Protein AF-A0A8H9FYA3-F1 (afdb_monomer_lite)

pLDDT: mean 87.78, std 9.38, range [52.62, 98.44]

Secondary structure (DSSP, 8-state):
-EEEEEEEEE--SSTT--EEEEEEEEE----GGGB-TTS-B-GGGS--EEE-STT-EEE--GGG----PPP-STT---S-STTS-HHHHT-SSS-HHHHHHHHT-SSPPPHHHHHHHHTSHHHHTTT-TTS-HHHHHHHHHHHHHHHHHTT-HHHHHHHHH-

Radius of gyration: 23.46 Å; chains: 1; bounding box: 57×30×66 Å

Structure (mmCIF, N/CA/C/O backbone):
data_AF-A0A8H9FYA3-F1
#
_entry.id   AF-A0A8H9FYA3-F1
#
loop_
_atom_site.group_PDB
_atom_site.id
_atom_site.type_symbol
_atom_site.label_atom_id
_atom_site.label_alt_id
_atom_site.label_comp_id
_atom_site.label_asym_id
_atom_site.label_entity_id
_atom_site.label_seq_id
_atom_site.pdbx_PDB_ins_code
_atom_site.Cartn_x
_atom_site.Cartn_y
_atom_site.Cartn_z
_atom_site.occupancy
_atom_site.B_iso_or_equiv
_atom_site.auth_seq_id
_atom_site.auth_comp_id
_atom_site.auth_asym_id
_atom_site.auth_atom_id
_atom_site.pdbx_PDB_model_num
ATOM 1 N N . MET A 1 1 ? 4.644 -3.047 -23.631 1.00 94.75 1 MET A N 1
ATOM 2 C CA . MET A 1 1 ? 4.406 -1.611 -23.902 1.00 94.75 1 MET A CA 1
ATOM 3 C C . MET A 1 1 ? 5.331 -1.195 -25.026 1.00 94.75 1 MET A C 1
ATOM 5 O O . MET A 1 1 ? 6.479 -1.619 -25.010 1.00 94.75 1 MET A O 1
ATOM 9 N N . GLU A 1 2 ? 4.849 -0.417 -25.986 1.00 98.19 2 GLU A N 1
ATOM 10 C CA . GLU A 1 2 ? 5.696 0.228 -26.994 1.00 98.19 2 GLU A CA 1
ATOM 11 C C . GLU A 1 2 ? 5.974 1.659 -26.534 1.00 98.19 2 GLU A C 1
ATOM 13 O O . GLU A 1 2 ? 5.034 2.403 -26.234 1.00 98.19 2 GLU A O 1
ATOM 18 N N . CYS A 1 3 ? 7.248 2.043 -26.463 1.00 98.44 3 CYS A N 1
ATOM 19 C CA . CYS A 1 3 ? 7.663 3.338 -25.932 1.00 98.44 3 CYS A CA 1
ATOM 20 C C . CYS A 1 3 ? 8.662 4.028 -26.867 1.00 98.44 3 CYS A C 1
ATOM 22 O O . CYS A 1 3 ? 9.504 3.374 -27.477 1.00 98.44 3 CYS A O 1
ATOM 24 N N . LEU A 1 4 ? 8.595 5.358 -26.929 1.00 98.19 4 LEU A N 1
ATOM 25 C CA . LEU A 1 4 ? 9.591 6.207 -27.577 1.00 98.19 4 LEU A CA 1
ATOM 26 C C . LEU A 1 4 ? 10.511 6.799 -26.506 1.00 98.19 4 LEU A C 1
ATOM 28 O O . LEU A 1 4 ? 10.033 7.506 -25.619 1.00 98.19 4 LEU A O 1
ATOM 32 N N . VAL A 1 5 ? 11.818 6.544 -26.585 1.00 98.31 5 VAL A N 1
ATOM 33 C CA . VAL A 1 5 ? 12.791 7.147 -25.658 1.00 98.31 5 VAL A CA 1
ATOM 34 C C . VAL A 1 5 ? 12.813 8.662 -25.865 1.00 98.31 5 VAL A C 1
ATOM 36 O O . VAL A 1 5 ? 12.953 9.141 -26.990 1.00 98.31 5 VAL A O 1
ATOM 39 N N . LYS A 1 6 ? 12.631 9.410 -24.776 1.00 98.44 6 LYS A N 1
ATOM 40 C CA . LYS A 1 6 ? 12.630 10.877 -24.758 1.00 98.44 6 LYS A CA 1
ATOM 41 C C . LYS A 1 6 ? 13.950 11.431 -24.258 1.00 98.44 6 LYS A C 1
ATOM 43 O O . LYS A 1 6 ? 14.403 12.434 -24.794 1.00 98.44 6 LYS A O 1
ATOM 48 N N . ASP A 1 7 ? 14.526 10.785 -23.251 1.00 98.25 7 ASP A N 1
ATOM 49 C CA . ASP A 1 7 ? 15.774 11.216 -22.638 1.00 98.25 7 ASP A CA 1
ATOM 50 C C . ASP A 1 7 ? 16.501 10.041 -21.970 1.00 98.25 7 ASP A C 1
ATOM 52 O O . ASP A 1 7 ? 15.889 9.025 -21.611 1.00 98.25 7 ASP A O 1
ATOM 56 N N . VAL A 1 8 ? 17.812 10.197 -21.806 1.00 97.44 8 VAL A N 1
ATOM 57 C CA . VAL A 1 8 ? 18.699 9.257 -21.120 1.00 97.44 8 VAL A CA 1
ATOM 58 C C . VAL A 1 8 ? 19.569 10.049 -20.154 1.00 97.44 8 VAL A C 1
ATOM 60 O O . VAL A 1 8 ? 20.493 10.747 -20.562 1.00 97.44 8 VAL A O 1
ATOM 63 N N . VAL A 1 9 ? 19.284 9.911 -18.860 1.00 97.50 9 VAL A N 1
ATOM 64 C CA . VAL A 1 9 ? 20.010 10.614 -17.800 1.00 97.50 9 VAL A CA 1
ATOM 65 C C . VAL A 1 9 ? 21.024 9.667 -17.165 1.00 97.50 9 VAL A C 1
ATOM 67 O O . VAL A 1 9 ? 20.655 8.687 -16.511 1.00 97.50 9 VAL A O 1
ATOM 70 N N . THR A 1 10 ? 22.310 9.963 -17.338 1.00 95.88 10 THR A N 1
ATOM 71 C CA . THR A 1 10 ? 23.401 9.229 -16.686 1.00 95.88 10 THR A CA 1
ATOM 72 C C . THR A 1 10 ? 23.424 9.546 -15.191 1.00 95.88 10 THR A C 1
ATOM 74 O O . THR A 1 10 ? 23.505 10.712 -14.807 1.00 95.88 10 THR A O 1
ATOM 77 N N . LEU A 1 11 ? 23.374 8.524 -14.330 1.00 96.69 11 LEU A N 1
ATOM 78 C CA . LEU A 1 11 ? 23.321 8.717 -12.872 1.00 96.69 11 LEU A CA 1
ATOM 79 C C . LEU A 1 11 ? 24.708 8.789 -12.206 1.00 96.69 11 LEU A C 1
ATOM 81 O O . LEU A 1 11 ? 24.804 9.094 -11.020 1.00 96.69 11 LEU A O 1
ATOM 85 N N . GLY A 1 12 ? 25.785 8.518 -12.947 1.00 94.44 12 GLY A N 1
ATOM 86 C CA . GLY A 1 12 ? 27.157 8.583 -12.446 1.00 94.44 12 GLY A CA 1
ATOM 87 C C . GLY A 1 12 ? 28.203 8.295 -13.524 1.00 94.44 12 GLY A C 1
ATOM 88 O O . GLY A 1 12 ? 27.889 7.757 -14.581 1.00 94.44 12 GLY A O 1
ATOM 89 N N . ASN A 1 13 ? 29.460 8.652 -13.248 1.00 92.81 13 ASN A N 1
ATOM 90 C CA . ASN A 1 13 ? 30.567 8.567 -14.216 1.00 92.81 13 ASN A CA 1
ATOM 91 C C . ASN A 1 13 ? 31.532 7.395 -13.955 1.00 92.81 13 ASN A C 1
ATOM 93 O O . ASN A 1 13 ? 32.536 7.255 -14.649 1.00 92.81 13 ASN A O 1
ATOM 97 N N . SER A 1 14 ? 31.272 6.572 -12.937 1.00 94.00 14 SER A N 1
ATOM 98 C CA . SER A 1 14 ? 32.086 5.401 -12.596 1.00 94.00 14 SER A CA 1
ATOM 99 C C . SER A 1 14 ? 31.502 4.113 -13.177 1.00 94.00 14 SER A C 1
ATOM 101 O O . SER A 1 14 ? 30.308 4.019 -13.473 1.00 94.00 14 SER A O 1
ATOM 103 N N . ALA A 1 15 ? 32.347 3.087 -13.295 1.00 88.75 15 ALA A N 1
ATOM 104 C CA . ALA A 1 15 ? 31.909 1.751 -13.681 1.00 88.75 15 ALA A CA 1
ATOM 105 C C . ALA A 1 15 ? 30.814 1.238 -12.728 1.00 88.75 15 ALA A C 1
ATOM 107 O O . ALA A 1 15 ? 30.940 1.348 -11.509 1.00 88.75 15 ALA A O 1
ATOM 108 N N . GLY A 1 16 ? 29.740 0.686 -13.296 1.00 88.19 16 GLY A N 1
ATOM 109 C CA . GLY A 1 16 ? 28.568 0.225 -12.543 1.00 88.19 16 GLY A CA 1
ATOM 110 C C . GLY A 1 16 ? 27.495 1.293 -12.307 1.00 88.19 16 GLY A C 1
ATOM 111 O O . GLY A 1 16 ? 26.447 0.971 -11.752 1.00 88.19 16 GLY A O 1
ATOM 112 N N . SER A 1 17 ? 27.709 2.537 -12.750 1.00 94.38 17 SER A N 1
ATOM 113 C CA . SER A 1 17 ? 26.666 3.570 -12.720 1.00 94.38 17 SER A CA 1
ATOM 114 C C . SER A 1 17 ? 25.528 3.221 -13.685 1.00 94.38 17 SER A C 1
ATOM 116 O O . SER A 1 17 ? 25.765 2.820 -14.824 1.00 94.38 17 SER A O 1
ATOM 118 N N . GLY A 1 18 ? 24.285 3.365 -13.222 1.00 94.75 18 GLY A N 1
ATOM 119 C CA . GLY A 1 18 ? 23.088 3.137 -14.031 1.00 94.75 18 GLY A CA 1
ATOM 120 C C . GLY A 1 18 ? 22.704 4.338 -14.900 1.00 94.75 18 GLY A C 1
ATOM 121 O O . GLY A 1 18 ? 23.176 5.457 -14.698 1.00 94.75 18 GLY A O 1
ATOM 122 N N . ASN A 1 19 ? 21.778 4.102 -15.829 1.00 96.25 19 ASN A N 1
ATOM 123 C CA . ASN A 1 19 ? 21.122 5.146 -16.615 1.00 96.25 19 ASN A CA 1
ATOM 124 C C . ASN A 1 19 ? 19.626 5.158 -16.298 1.00 96.25 19 ASN A C 1
ATOM 126 O O . ASN A 1 19 ? 18.989 4.103 -16.274 1.00 96.25 19 ASN A O 1
ATOM 130 N N . LEU A 1 20 ? 19.061 6.346 -16.096 1.00 97.38 20 LEU A N 1
ATOM 131 C CA . LEU A 1 20 ? 17.619 6.543 -16.026 1.00 97.38 20 LEU A CA 1
ATOM 132 C C . LEU A 1 20 ? 17.087 6.802 -17.437 1.00 97.38 20 LEU A C 1
ATOM 134 O O . LEU A 1 20 ? 17.394 7.822 -18.052 1.00 97.38 20 LEU A O 1
ATOM 138 N N . ILE A 1 21 ? 16.281 5.868 -17.941 1.00 97.56 21 ILE A N 1
ATOM 139 C CA . ILE A 1 21 ? 15.638 5.980 -19.252 1.00 97.56 21 ILE A CA 1
ATOM 140 C C . ILE A 1 21 ? 14.242 6.565 -19.072 1.00 97.56 21 ILE A C 1
ATOM 142 O O . ILE A 1 21 ? 13.396 5.970 -18.404 1.00 97.56 21 ILE A O 1
ATOM 146 N N . ILE A 1 22 ? 13.989 7.709 -19.701 1.00 98.25 22 ILE A N 1
ATOM 147 C CA . ILE A 1 22 ? 12.676 8.352 -19.707 1.00 98.25 22 ILE A CA 1
ATOM 148 C C . ILE A 1 22 ? 12.061 8.112 -21.081 1.00 98.25 22 ILE A C 1
ATOM 150 O O . ILE A 1 22 ? 12.603 8.542 -22.101 1.00 98.25 22 ILE A O 1
ATOM 154 N N . ALA A 1 23 ? 10.929 7.411 -21.125 1.00 98.31 23 ALA A N 1
ATOM 155 C CA . ALA A 1 23 ? 10.265 7.050 -22.371 1.00 98.31 23 ALA A CA 1
ATOM 156 C C . ALA A 1 23 ? 8.768 7.379 -22.339 1.00 98.31 23 ALA A C 1
ATOM 158 O O . ALA A 1 23 ? 8.088 7.198 -21.332 1.00 98.31 23 ALA A O 1
ATOM 159 N N . GLU A 1 24 ? 8.256 7.853 -23.470 1.00 98.19 24 GLU A N 1
ATOM 160 C CA . GLU A 1 24 ? 6.843 8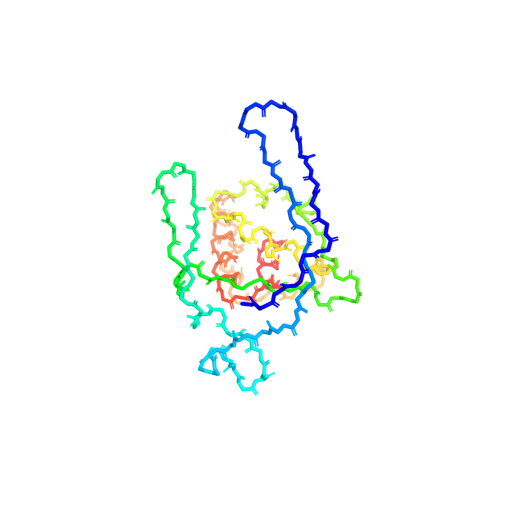.136 -23.693 1.00 98.19 24 GLU A CA 1
ATOM 161 C C . GLU A 1 24 ? 6.142 6.866 -24.186 1.00 98.19 24 GLU A C 1
ATOM 163 O O . GLU A 1 24 ? 6.528 6.299 -25.211 1.00 98.19 24 GLU A O 1
ATOM 168 N N . VAL A 1 25 ? 5.101 6.422 -23.480 1.00 97.88 25 VAL A N 1
ATOM 169 C CA . VAL A 1 25 ? 4.303 5.255 -23.884 1.00 97.88 25 VAL A CA 1
ATOM 170 C C . VAL A 1 25 ? 3.481 5.609 -25.125 1.00 97.88 25 VAL A C 1
ATOM 172 O O . VAL A 1 25 ? 2.636 6.497 -25.079 1.00 97.88 25 VAL A O 1
ATOM 175 N N . LYS A 1 26 ? 3.714 4.901 -26.235 1.00 98.31 26 LYS A N 1
ATOM 176 C CA . LYS A 1 26 ? 2.969 5.060 -27.495 1.00 98.31 26 LYS A CA 1
ATOM 177 C C . LYS A 1 26 ? 1.844 4.045 -27.636 1.00 98.31 26 LYS A C 1
ATOM 179 O O . LYS A 1 26 ? 0.810 4.362 -28.217 1.00 98.31 26 LYS A O 1
ATOM 184 N N . ARG A 1 27 ? 2.028 2.837 -27.091 1.00 97.62 27 ARG A N 1
ATOM 185 C CA . ARG A 1 27 ? 1.015 1.779 -27.140 1.00 97.62 27 ARG A CA 1
ATOM 186 C C . ARG A 1 27 ? 1.096 0.837 -25.946 1.00 97.62 27 ARG A C 1
ATOM 188 O O . ARG A 1 27 ? 2.176 0.405 -25.535 1.00 97.62 27 ARG A O 1
ATOM 195 N N . LEU A 1 28 ? -0.070 0.462 -25.430 1.00 95.19 28 LEU A N 1
ATOM 196 C CA . LEU A 1 28 ? -0.227 -0.627 -24.473 1.00 95.19 28 LEU A CA 1
ATOM 197 C C . LEU A 1 28 ? -0.790 -1.851 -25.195 1.00 95.19 28 LEU A C 1
ATOM 199 O O . LEU A 1 28 ? -1.710 -1.735 -25.999 1.00 95.19 28 LEU A O 1
ATOM 203 N N . HIS A 1 29 ? -0.221 -3.012 -24.888 1.00 94.62 29 HIS A N 1
ATOM 204 C CA . HIS A 1 29 ? -0.747 -4.314 -25.285 1.00 94.62 29 HIS A CA 1
ATOM 205 C C . HIS A 1 29 ? -1.199 -4.994 -24.008 1.00 94.62 29 HIS A C 1
ATOM 207 O O . HIS A 1 29 ? -0.391 -5.153 -23.092 1.00 94.62 29 HIS A O 1
ATOM 213 N N . ILE A 1 30 ? -2.485 -5.304 -23.925 1.00 92.75 30 ILE A N 1
ATOM 214 C CA . ILE A 1 30 ? -3.126 -5.825 -22.722 1.00 92.75 30 ILE A CA 1
ATOM 215 C C . ILE A 1 30 ? -3.919 -7.054 -23.152 1.00 92.75 30 ILE A C 1
ATOM 217 O O . ILE A 1 30 ? -4.660 -6.980 -24.129 1.00 92.75 30 ILE A O 1
ATOM 221 N N . ASN A 1 31 ? -3.742 -8.171 -22.447 1.00 94.38 31 ASN A N 1
ATOM 222 C CA . ASN A 1 31 ? -4.630 -9.316 -22.613 1.00 94.38 31 ASN A CA 1
ATOM 223 C C . ASN A 1 31 ? -5.998 -8.949 -22.020 1.00 94.38 31 ASN A C 1
ATOM 225 O O . ASN A 1 31 ? -6.069 -8.607 -20.843 1.00 94.38 31 ASN A O 1
ATOM 229 N N . GLU A 1 32 ? -7.064 -9.013 -22.814 1.00 93.31 32 GLU A N 1
ATOM 230 C CA . GLU A 1 32 ? -8.422 -8.671 -22.373 1.00 93.31 32 GLU A CA 1
ATOM 231 C C . GLU A 1 32 ? -8.885 -9.521 -21.183 1.00 93.31 32 GLU A C 1
ATOM 233 O O . GLU A 1 32 ? -9.615 -9.019 -20.331 1.00 93.31 32 GLU A O 1
ATOM 238 N N . ASP A 1 33 ? -8.364 -10.744 -21.038 1.00 94.62 33 ASP A N 1
ATOM 239 C CA . ASP A 1 33 ? -8.674 -11.634 -19.915 1.00 94.62 33 ASP A CA 1
ATOM 240 C C . ASP A 1 33 ? -8.292 -11.052 -18.548 1.00 94.62 33 ASP A C 1
ATOM 242 O O . ASP A 1 33 ? -8.795 -11.516 -17.530 1.00 94.62 33 ASP A O 1
ATOM 246 N N . ILE A 1 34 ? -7.404 -10.054 -18.480 1.00 94.06 34 ILE A N 1
ATOM 247 C CA . ILE A 1 34 ? -7.008 -9.431 -17.205 1.00 94.06 34 ILE A CA 1
ATOM 248 C C . ILE A 1 34 ? -7.842 -8.192 -16.870 1.00 94.06 34 ILE A C 1
ATOM 250 O O . ILE A 1 34 ? -7.624 -7.568 -15.832 1.00 94.06 34 ILE A O 1
ATOM 254 N N . ILE A 1 35 ? -8.762 -7.799 -17.747 1.00 93.81 35 ILE A N 1
ATOM 255 C CA . ILE A 1 35 ? -9.635 -6.643 -17.564 1.00 93.81 35 ILE A CA 1
ATOM 256 C C . ILE A 1 35 ? -10.949 -7.130 -16.942 1.00 93.81 35 ILE A C 1
ATOM 258 O O . ILE A 1 35 ? -11.521 -8.134 -17.360 1.00 93.81 35 ILE A O 1
ATOM 262 N N . ASN A 1 36 ? -11.420 -6.438 -15.909 1.00 91.50 36 ASN A N 1
ATOM 263 C CA . ASN A 1 36 ? -12.712 -6.714 -15.290 1.00 91.50 36 ASN A CA 1
ATOM 264 C C . ASN A 1 36 ? -13.858 -5.977 -16.000 1.00 91.50 36 ASN A C 1
ATOM 266 O O . ASN A 1 36 ? -13.646 -5.122 -16.859 1.00 91.50 36 ASN A O 1
ATOM 270 N N . GLU A 1 37 ? -15.090 -6.262 -15.584 1.00 92.44 37 GLU A N 1
ATOM 271 C CA . GLU A 1 37 ? -16.319 -5.695 -16.162 1.00 92.44 37 GLU A CA 1
ATOM 272 C C . GLU A 1 37 ? -16.367 -4.154 -16.139 1.00 92.44 37 GLU A C 1
ATOM 274 O O . GLU A 1 37 ? -17.036 -3.535 -16.960 1.00 92.44 37 GLU A O 1
ATOM 279 N N . ASN A 1 38 ? -15.605 -3.516 -15.243 1.00 92.62 38 ASN A N 1
ATOM 280 C CA . ASN A 1 38 ? -15.509 -2.059 -15.127 1.00 92.62 38 ASN A CA 1
ATOM 281 C C . ASN A 1 38 ? -14.413 -1.447 -16.023 1.00 92.62 38 ASN A C 1
ATOM 283 O O . ASN A 1 38 ? -14.055 -0.275 -15.857 1.00 92.62 38 ASN A O 1
ATOM 287 N N . GLY A 1 39 ? -13.817 -2.233 -16.925 1.00 91.50 39 GLY A N 1
ATOM 288 C CA . GLY A 1 39 ? -12.720 -1.795 -17.789 1.00 91.50 39 GLY A CA 1
ATOM 289 C C . GLY A 1 39 ? -11.422 -1.509 -17.026 1.00 91.50 39 GLY A C 1
ATOM 290 O O . GLY A 1 39 ? -10.589 -0.726 -17.488 1.00 91.50 39 GLY A O 1
ATOM 291 N N . LYS A 1 40 ? -11.249 -2.081 -15.825 1.00 92.31 40 LYS A N 1
ATOM 292 C CA . LYS A 1 40 ? -10.035 -1.936 -15.010 1.00 92.31 40 LYS A CA 1
ATOM 293 C C . LYS A 1 40 ? -9.230 -3.224 -15.032 1.00 92.31 40 LYS A C 1
ATOM 295 O O . LYS A 1 40 ? -9.788 -4.312 -15.032 1.00 92.31 40 LYS A O 1
ATOM 300 N N . ILE A 1 41 ? -7.909 -3.089 -15.007 1.00 92.12 41 ILE A N 1
ATOM 301 C CA . ILE A 1 41 ? -7.010 -4.231 -14.849 1.00 92.12 41 ILE A CA 1
ATOM 302 C C . ILE A 1 41 ? -7.231 -4.840 -13.463 1.00 92.12 41 ILE A C 1
ATOM 304 O O . ILE A 1 41 ? -7.188 -4.126 -12.460 1.00 92.12 41 ILE A O 1
ATOM 308 N N . GLU A 1 42 ? -7.445 -6.150 -13.417 1.00 90.69 42 GLU A N 1
ATOM 309 C CA . GLU A 1 42 ? -7.585 -6.925 -12.195 1.00 90.69 42 GLU A CA 1
ATOM 310 C C . GLU A 1 42 ? -6.219 -7.496 -11.772 1.00 90.69 42 GLU A C 1
ATOM 312 O O . GLU A 1 42 ? -5.691 -8.388 -12.441 1.00 90.69 42 GLU A O 1
ATOM 317 N N . PRO A 1 43 ? -5.619 -7.015 -10.663 1.00 88.12 43 PRO A N 1
ATOM 318 C CA . PRO A 1 43 ? -4.270 -7.419 -10.252 1.00 88.12 43 PRO A CA 1
ATOM 319 C C . PRO A 1 43 ? -4.095 -8.922 -10.035 1.00 88.12 43 PRO A C 1
ATOM 321 O O . PRO A 1 43 ? -3.013 -9.451 -10.267 1.00 88.12 43 PRO A O 1
ATOM 324 N N . GLN A 1 44 ? -5.159 -9.617 -9.631 1.00 87.81 44 GLN A N 1
ATOM 325 C CA . GLN A 1 44 ? -5.136 -11.059 -9.375 1.00 87.81 44 GLN A CA 1
ATOM 326 C C . GLN A 1 44 ? -4.921 -11.886 -10.651 1.00 87.81 44 GLN A C 1
ATOM 328 O O . GLN A 1 44 ? -4.438 -13.011 -10.575 1.00 87.81 44 GLN A O 1
ATOM 333 N N . ARG A 1 45 ? -5.242 -11.328 -11.825 1.00 90.19 45 ARG A N 1
ATOM 334 C CA . ARG A 1 45 ? -5.120 -12.006 -13.125 1.00 90.19 45 ARG A CA 1
ATOM 335 C C . ARG A 1 45 ? -3.788 -11.720 -13.830 1.00 90.19 45 ARG A C 1
ATOM 337 O O . ARG A 1 45 ? -3.519 -12.296 -14.876 1.00 90.19 45 ARG A O 1
ATOM 344 N N . LEU A 1 46 ? -2.956 -10.830 -13.280 1.00 88.75 46 LEU A N 1
ATOM 345 C CA . LEU A 1 46 ? -1.744 -10.312 -13.930 1.00 88.75 46 LEU A CA 1
ATOM 346 C C . LEU A 1 46 ? -0.488 -11.205 -13.797 1.00 88.75 46 LEU A C 1
ATOM 348 O O . LEU A 1 46 ? 0.543 -10.828 -14.344 1.00 88.75 46 LEU A O 1
ATOM 352 N N . ASP A 1 47 ? -0.551 -12.342 -13.090 1.00 90.38 47 ASP A N 1
ATOM 353 C CA . ASP A 1 47 ? 0.555 -13.303 -12.858 1.00 90.38 47 ASP A CA 1
ATOM 354 C C . ASP A 1 47 ? 1.953 -12.664 -12.721 1.00 90.38 47 ASP A C 1
ATOM 356 O O . ASP A 1 47 ? 2.914 -12.988 -13.425 1.00 90.38 47 ASP A O 1
ATOM 360 N N . LEU A 1 48 ? 2.049 -11.667 -11.841 1.00 93.69 48 LEU A N 1
ATOM 361 C CA . LEU A 1 48 ? 3.244 -10.841 -11.718 1.00 93.69 48 LEU A CA 1
ATOM 362 C C . LEU A 1 48 ? 4.332 -11.544 -10.906 1.00 93.69 48 LEU A C 1
ATOM 364 O O . LEU A 1 48 ? 4.068 -12.249 -9.930 1.00 93.69 48 LEU A O 1
ATOM 368 N N . VAL A 1 49 ? 5.583 -11.244 -11.250 1.00 95.25 49 VAL A N 1
ATOM 369 C CA . VAL A 1 49 ? 6.765 -11.647 -10.485 1.00 95.25 49 VAL A CA 1
ATOM 370 C C . VAL A 1 49 ? 7.549 -10.400 -10.080 1.00 95.25 49 VAL A C 1
ATOM 372 O O . VAL A 1 49 ? 7.877 -9.562 -10.917 1.00 95.25 49 VAL A O 1
ATOM 375 N N . ALA A 1 50 ? 7.870 -10.286 -8.794 1.00 95.12 50 ALA A N 1
ATOM 376 C CA . ALA A 1 50 ? 8.710 -9.237 -8.230 1.00 95.12 50 ALA A CA 1
ATOM 377 C C . ALA A 1 50 ? 10.132 -9.764 -7.967 1.00 95.12 50 ALA A C 1
ATOM 379 O O . ALA A 1 50 ? 10.308 -10.861 -7.433 1.00 95.12 50 ALA A O 1
ATOM 380 N N . ARG A 1 51 ? 11.156 -8.973 -8.314 1.00 96.44 51 ARG A N 1
ATOM 381 C CA . ARG A 1 51 ? 12.555 -9.228 -7.925 1.00 96.44 51 ARG A CA 1
ATOM 382 C C . ARG A 1 51 ? 12.781 -8.677 -6.516 1.00 96.44 51 ARG A C 1
ATOM 384 O O . ARG A 1 51 ? 12.421 -7.535 -6.238 1.00 96.44 51 ARG A O 1
ATOM 391 N N . LEU A 1 52 ? 13.381 -9.487 -5.650 1.00 95.56 52 LEU A N 1
ATOM 392 C CA . LEU A 1 52 ? 13.787 -9.104 -4.299 1.00 95.56 52 LEU A CA 1
ATOM 393 C C . LEU A 1 52 ? 15.316 -8.912 -4.243 1.00 95.56 52 LEU A C 1
ATOM 395 O O . LEU A 1 52 ? 15.994 -8.864 -5.272 1.00 95.56 52 LEU A O 1
ATOM 399 N N . GLY A 1 53 ? 15.872 -8.764 -3.039 1.00 95.69 53 GLY A N 1
ATOM 400 C CA . GLY A 1 53 ? 17.321 -8.691 -2.842 1.00 95.69 53 GLY A CA 1
ATOM 401 C C . GLY A 1 53 ? 18.020 -10.020 -3.148 1.00 95.69 53 GLY A C 1
ATOM 402 O O . GLY A 1 53 ? 17.474 -11.089 -2.880 1.00 95.69 53 GLY A O 1
ATOM 403 N N . GLY A 1 54 ? 19.244 -9.963 -3.681 1.00 95.81 54 GLY A N 1
ATOM 404 C CA . GLY A 1 54 ? 19.976 -11.165 -4.099 1.00 95.81 54 GLY A CA 1
ATOM 405 C C . GLY A 1 54 ? 19.222 -11.922 -5.191 1.00 95.81 54 GLY A C 1
ATOM 406 O O . GLY A 1 54 ? 18.602 -11.290 -6.044 1.00 95.81 54 GLY A O 1
ATOM 407 N N . ASP A 1 55 ? 19.251 -13.254 -5.153 1.00 97.19 55 ASP A N 1
ATOM 408 C CA . ASP A 1 55 ? 18.605 -14.136 -6.143 1.00 97.19 55 ASP A CA 1
ATOM 409 C C . ASP A 1 55 ? 17.135 -14.454 -5.841 1.00 97.19 55 ASP A C 1
ATOM 411 O O . ASP A 1 55 ? 16.529 -15.323 -6.468 1.00 97.19 55 ASP A O 1
ATOM 415 N N . TRP A 1 56 ? 16.540 -13.742 -4.887 1.00 97.12 56 TRP A N 1
ATOM 416 C CA . TRP A 1 56 ? 15.177 -13.993 -4.454 1.00 97.12 56 TRP A CA 1
ATOM 417 C C . TRP A 1 56 ? 14.148 -13.331 -5.370 1.00 97.12 56 TRP A C 1
ATOM 419 O O . TRP A 1 56 ? 14.305 -12.196 -5.829 1.00 97.12 56 TRP A O 1
ATOM 429 N N . TYR A 1 57 ? 13.044 -14.040 -5.578 1.00 97.19 57 TYR A N 1
ATOM 430 C CA . TYR A 1 57 ? 11.872 -13.569 -6.303 1.00 97.19 57 TYR A CA 1
ATOM 431 C C . TYR A 1 57 ? 10.607 -13.876 -5.507 1.00 97.19 57 TYR A C 1
ATOM 433 O O . TYR A 1 57 ? 10.558 -14.842 -4.748 1.00 97.19 57 TYR A O 1
ATOM 441 N N . CYS A 1 58 ? 9.575 -13.066 -5.713 1.00 95.12 58 CYS A N 1
ATOM 442 C CA . CYS A 1 58 ? 8.240 -13.282 -5.171 1.00 95.12 58 CYS A CA 1
ATOM 443 C C . CYS A 1 58 ? 7.234 -13.345 -6.321 1.00 95.12 58 CYS A C 1
ATOM 445 O O . CYS A 1 58 ? 7.228 -12.461 -7.177 1.00 95.12 58 CYS A O 1
ATOM 447 N N . ARG A 1 59 ? 6.380 -14.369 -6.340 1.00 94.44 59 ARG A N 1
ATOM 448 C CA . ARG A 1 59 ? 5.226 -14.423 -7.244 1.00 94.44 59 ARG A CA 1
ATOM 449 C C . ARG A 1 59 ? 4.024 -13.794 -6.550 1.00 94.44 59 ARG A C 1
ATOM 451 O O . ARG A 1 59 ? 3.734 -14.119 -5.398 1.00 94.44 59 ARG A O 1
ATOM 458 N N . ILE A 1 60 ? 3.338 -12.898 -7.243 1.00 92.94 60 ILE A N 1
ATOM 459 C CA . ILE A 1 60 ? 2.123 -12.266 -6.735 1.00 92.94 60 ILE A CA 1
ATOM 460 C C . ILE A 1 60 ? 0.963 -13.237 -6.958 1.00 92.94 60 ILE A C 1
ATOM 462 O O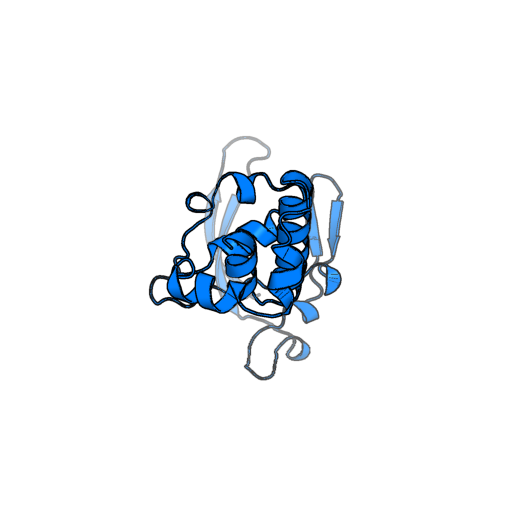 . ILE A 1 60 ? 0.688 -13.626 -8.090 1.00 92.94 60 ILE A O 1
ATOM 466 N N . VAL A 1 61 ? 0.316 -13.640 -5.868 1.00 90.69 61 VAL A N 1
ATOM 467 C CA . VAL A 1 61 ? -0.796 -14.600 -5.841 1.00 90.69 61 VAL A CA 1
ATOM 468 C C . VAL A 1 61 ? -1.929 -14.035 -4.974 1.00 90.69 61 VAL A C 1
ATOM 470 O O . VAL A 1 61 ? -1.673 -13.152 -4.153 1.00 90.69 61 VAL A O 1
ATOM 473 N N . PRO A 1 62 ? -3.187 -14.482 -5.127 1.00 88.38 62 PRO A N 1
ATOM 474 C CA . PRO A 1 62 ? -4.312 -13.921 -4.375 1.00 88.38 62 PRO A CA 1
ATOM 475 C C . PRO A 1 62 ? -4.092 -13.870 -2.857 1.00 88.38 62 PRO A C 1
ATOM 477 O O . PRO A 1 62 ? -4.491 -12.904 -2.217 1.00 88.38 62 PRO A O 1
ATOM 480 N N . GLU A 1 63 ? -3.391 -14.853 -2.291 1.00 87.00 63 GLU A N 1
ATOM 481 C CA . GLU A 1 63 ? -3.139 -14.979 -0.853 1.00 87.00 63 GLU A CA 1
ATOM 482 C C . GLU A 1 63 ? -2.214 -13.887 -0.297 1.00 87.00 63 GLU A C 1
ATOM 484 O O . GLU A 1 63 ? -2.227 -13.627 0.905 1.00 87.00 63 GLU A O 1
ATOM 489 N N . ASN A 1 64 ? -1.400 -13.248 -1.146 1.00 87.56 64 ASN A N 1
ATOM 490 C CA . ASN A 1 64 ? -0.501 -12.163 -0.744 1.00 87.56 64 ASN A CA 1
ATOM 491 C C . ASN A 1 64 ? -0.967 -10.773 -1.209 1.00 87.56 64 ASN A C 1
ATOM 493 O O . ASN A 1 64 ? -0.291 -9.777 -0.943 1.00 87.56 64 ASN A O 1
ATOM 497 N N . LEU A 1 65 ? -2.142 -10.693 -1.840 1.00 86.75 65 LEU A N 1
ATOM 498 C CA . LEU A 1 65 ? -2.800 -9.446 -2.204 1.00 86.75 65 LEU A CA 1
ATOM 499 C C . LEU A 1 65 ? -3.828 -9.057 -1.141 1.00 86.75 65 LEU A C 1
ATOM 501 O O . LEU A 1 65 ? -4.744 -9.807 -0.824 1.00 86.75 65 LEU A O 1
ATOM 505 N N . PHE A 1 66 ? -3.731 -7.830 -0.643 1.00 83.75 66 PHE A N 1
ATOM 506 C CA . PHE A 1 66 ? -4.747 -7.232 0.214 1.00 83.75 66 PHE A CA 1
ATOM 507 C C . PHE A 1 66 ? -5.069 -5.827 -0.278 1.00 83.75 66 PHE A C 1
ATOM 509 O O . PHE A 1 66 ? -4.246 -5.152 -0.902 1.00 83.75 66 PHE A O 1
ATOM 516 N N . LYS A 1 67 ? -6.297 -5.388 -0.015 1.00 77.44 67 LYS A N 1
ATOM 517 C CA . LYS A 1 67 ? -6.772 -4.068 -0.411 1.00 77.44 67 LYS A CA 1
ATOM 518 C C . LYS A 1 67 ? -6.887 -3.187 0.821 1.00 77.44 67 LYS A C 1
ATOM 520 O O . LYS A 1 67 ? -7.483 -3.579 1.817 1.00 77.44 67 LYS A O 1
ATOM 525 N N . ILE A 1 68 ? -6.348 -1.983 0.712 1.00 74.19 68 ILE A N 1
ATOM 526 C CA . ILE A 1 68 ? -6.605 -0.898 1.648 1.00 74.19 68 ILE A CA 1
ATOM 527 C C . ILE A 1 68 ? -7.387 0.156 0.876 1.00 74.19 68 ILE A C 1
ATOM 529 O O . ILE A 1 68 ? -6.918 0.657 -0.151 1.00 74.19 68 ILE A O 1
ATOM 533 N N . ASP A 1 69 ? -8.597 0.463 1.335 1.00 71.56 69 ASP A N 1
ATOM 534 C CA . ASP A 1 69 ? -9.382 1.534 0.737 1.00 71.56 69 ASP A CA 1
ATOM 535 C C . ASP A 1 69 ? -8.733 2.889 1.041 1.00 71.56 69 ASP A C 1
ATOM 537 O O . ASP A 1 69 ? -8.243 3.145 2.142 1.00 71.56 69 ASP A O 1
ATOM 541 N N . LYS A 1 70 ? -8.736 3.785 0.050 1.00 68.81 70 LYS A N 1
ATOM 542 C CA . LYS A 1 70 ? -8.343 5.179 0.282 1.00 68.81 70 LYS A CA 1
ATOM 543 C C . LYS A 1 70 ? -9.326 5.824 1.272 1.00 68.81 70 LYS A C 1
ATOM 545 O O . LYS A 1 70 ? -10.519 5.510 1.193 1.00 68.81 70 LYS A O 1
ATOM 550 N N . PRO A 1 71 ? -8.878 6.751 2.141 1.00 65.81 71 PRO A N 1
ATOM 551 C CA . PRO A 1 71 ? -9.784 7.511 2.998 1.00 65.81 71 PRO A CA 1
ATOM 552 C C . PRO A 1 71 ? -10.897 8.149 2.164 1.00 65.81 71 PRO A C 1
ATOM 554 O O . PRO A 1 71 ? -10.635 8.752 1.123 1.00 65.81 71 PRO A O 1
ATOM 557 N N . LYS A 1 72 ? -12.150 7.974 2.597 1.00 64.81 72 LYS A N 1
ATOM 558 C CA . LYS A 1 72 ? -13.341 8.382 1.830 1.00 64.81 72 LYS A CA 1
ATOM 559 C C . LYS A 1 72 ? -13.663 9.878 1.940 1.00 64.81 72 LYS A C 1
ATOM 561 O O . LYS A 1 72 ? -14.635 10.324 1.336 1.00 64.81 72 LYS A O 1
ATOM 566 N N . ASN A 1 73 ? -12.909 10.655 2.719 1.00 64.50 73 ASN A N 1
ATOM 567 C CA . ASN A 1 73 ? -13.120 12.098 2.788 1.00 64.50 73 ASN A CA 1
ATOM 568 C C . ASN A 1 73 ? -12.553 12.822 1.560 1.00 64.50 73 ASN A C 1
ATOM 570 O O . ASN A 1 73 ? -11.656 12.343 0.870 1.00 64.50 73 ASN A O 1
ATOM 574 N N . SER A 1 74 ? -13.083 14.017 1.302 1.00 52.62 74 SER A N 1
ATOM 575 C CA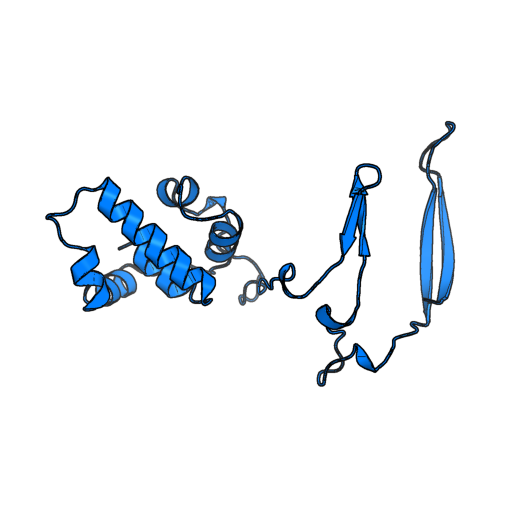 . SER A 1 74 ? -12.690 14.885 0.186 1.00 52.62 74 SER A CA 1
ATOM 576 C C . SER A 1 74 ? -11.219 15.316 0.221 1.00 52.62 74 SER A C 1
ATOM 578 O O . SER A 1 74 ? -10.696 15.767 -0.795 1.00 52.62 74 SER A O 1
ATOM 580 N N . THR A 1 75 ? -10.544 15.163 1.362 1.00 60.88 75 THR A N 1
ATOM 581 C CA . THR A 1 75 ? -9.125 15.484 1.554 1.00 60.88 75 THR A CA 1
ATOM 582 C C . THR A 1 75 ? -8.197 14.274 1.409 1.00 60.88 75 THR A C 1
ATOM 584 O O . THR A 1 75 ? -6.990 14.464 1.284 1.00 60.88 75 THR A O 1
ATOM 587 N N . GLY A 1 76 ? -8.724 13.043 1.413 1.00 64.12 76 GLY A N 1
ATOM 588 C CA . GLY A 1 76 ? -7.932 11.809 1.381 1.00 64.12 76 GLY A CA 1
ATOM 589 C C . GLY A 1 76 ? -7.065 11.577 2.626 1.00 64.12 76 GLY A C 1
ATOM 590 O O . GLY A 1 76 ? -6.104 10.812 2.553 1.00 64.12 76 GLY A O 1
ATOM 591 N N . LEU A 1 77 ? -7.370 12.239 3.747 1.00 71.19 77 LEU A N 1
ATOM 592 C CA . LEU A 1 77 ? -6.572 12.233 4.979 1.00 71.19 77 LEU A CA 1
ATOM 593 C C . LEU A 1 77 ? -7.349 11.569 6.118 1.00 71.19 77 LEU A C 1
ATOM 595 O O . LEU A 1 77 ? -8.361 12.103 6.557 1.00 71.19 77 LEU A O 1
ATOM 599 N N . GLY A 1 78 ? -6.875 10.432 6.623 1.00 81.88 78 GLY A N 1
ATOM 600 C CA . GLY A 1 78 ? -7.352 9.904 7.907 1.00 81.88 78 GLY A CA 1
ATOM 601 C C . GLY A 1 78 ? -6.745 10.659 9.097 1.00 81.88 78 GLY A C 1
ATOM 602 O O . GLY A 1 78 ? -5.943 11.576 8.914 1.00 81.88 78 GLY A O 1
ATOM 603 N N . ILE A 1 79 ? -7.070 10.238 10.320 1.00 88.19 79 ILE A N 1
ATOM 604 C CA . ILE A 1 79 ? -6.463 10.765 11.555 1.00 88.19 79 ILE A CA 1
ATOM 605 C C . ILE A 1 79 ? -4.935 10.570 11.607 1.00 88.19 79 ILE A C 1
ATOM 607 O O . ILE A 1 79 ? -4.243 11.305 12.308 1.00 88.19 79 ILE A O 1
ATOM 611 N N . GLY A 1 80 ? -4.403 9.594 10.860 1.00 88.31 80 GLY A N 1
ATOM 612 C CA . GLY A 1 80 ? -2.979 9.266 10.830 1.00 88.31 80 GLY A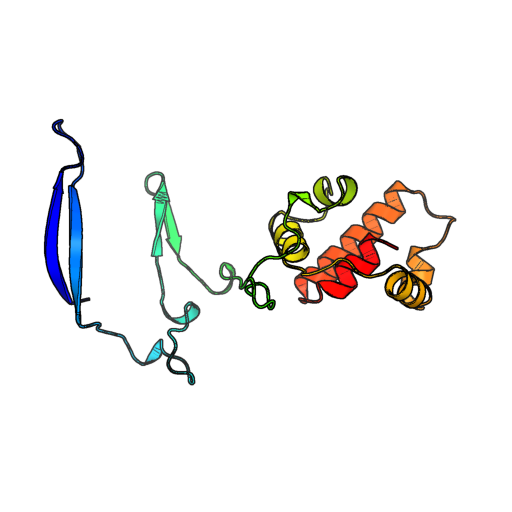 CA 1
ATOM 613 C C . GLY A 1 80 ? -2.521 8.398 12.008 1.00 88.31 80 GLY A C 1
ATOM 614 O O . GLY A 1 80 ? -3.198 8.264 13.025 1.00 88.31 80 GLY A O 1
ATOM 615 N N . PHE A 1 81 ? -1.347 7.775 11.859 1.00 89.69 81 PHE A N 1
ATOM 616 C CA . PHE A 1 81 ? -0.789 6.860 12.864 1.00 89.69 81 PHE A CA 1
ATOM 617 C C . PHE A 1 81 ? -0.468 7.565 14.190 1.00 89.69 81 PHE A C 1
ATOM 619 O O . PHE A 1 81 ? -0.668 7.004 15.267 1.00 89.69 81 PHE A O 1
ATOM 626 N N . ASP A 1 82 ? -0.009 8.815 14.123 1.00 89.56 82 ASP A N 1
ATOM 627 C CA . ASP A 1 82 ? 0.421 9.571 15.301 1.00 89.56 82 ASP A CA 1
ATOM 628 C C . ASP A 1 82 ? -0.731 9.858 16.270 1.00 89.56 82 ASP A C 1
ATOM 630 O O . ASP A 1 82 ? -0.524 9.840 17.487 1.00 89.56 82 ASP A O 1
ATOM 634 N N . ALA A 1 83 ? -1.945 10.031 15.737 1.00 88.81 83 ALA A N 1
ATOM 635 C CA . ALA A 1 83 ? -3.161 10.284 16.505 1.00 88.81 83 ALA A CA 1
ATOM 636 C C . ALA A 1 83 ? -3.685 9.047 17.259 1.00 88.81 83 ALA A C 1
ATOM 638 O O . ALA A 1 83 ? -4.556 9.180 18.118 1.00 88.81 83 ALA A O 1
ATOM 639 N N . ILE A 1 84 ? -3.165 7.847 16.974 1.00 92.62 84 ILE A N 1
ATOM 640 C CA . ILE A 1 84 ? -3.571 6.624 17.674 1.00 92.62 84 ILE A CA 1
ATOM 641 C C . ILE A 1 84 ? -3.027 6.653 19.120 1.00 92.62 84 ILE A C 1
ATOM 643 O O . ILE A 1 84 ? -1.836 6.927 19.314 1.00 92.62 84 ILE A O 1
ATOM 647 N N . PRO A 1 85 ? -3.846 6.332 20.143 1.00 92.75 85 PRO A N 1
ATOM 648 C CA . PRO A 1 85 ? -3.398 6.199 21.530 1.00 92.75 85 PRO A CA 1
ATOM 649 C C . PRO A 1 85 ? -2.229 5.219 21.706 1.00 92.75 85 PRO A C 1
ATOM 651 O O . PRO A 1 85 ? -2.168 4.169 21.066 1.00 92.75 85 PRO A O 1
ATOM 654 N N . THR A 1 86 ? -1.305 5.535 22.616 1.00 91.88 86 THR A N 1
ATOM 655 C CA . THR A 1 86 ? -0.074 4.751 22.835 1.00 91.88 86 THR A CA 1
ATOM 656 C C . THR A 1 86 ? -0.342 3.299 23.246 1.00 91.88 86 THR A C 1
ATOM 658 O O . THR A 1 86 ? 0.389 2.410 22.819 1.00 91.88 86 THR A O 1
ATOM 661 N N . GLU A 1 87 ? -1.404 3.040 24.014 1.00 91.56 87 GLU A N 1
ATOM 662 C CA . GLU A 1 87 ? -1.813 1.680 24.403 1.00 91.56 87 GLU A CA 1
ATOM 663 C C . GLU A 1 87 ? -2.180 0.820 23.182 1.00 91.56 87 GLU A C 1
ATOM 665 O O . GLU A 1 87 ? -1.774 -0.337 23.081 1.00 91.56 87 GLU A O 1
ATOM 670 N N . ILE A 1 88 ? -2.867 1.413 22.201 1.00 93.62 88 ILE A N 1
ATOM 671 C CA . ILE A 1 88 ? -3.254 0.742 20.955 1.00 93.62 88 ILE A CA 1
ATOM 672 C C . ILE A 1 88 ? -2.031 0.558 20.050 1.00 93.62 88 ILE A C 1
ATOM 674 O O . ILE A 1 88 ? -1.827 -0.535 19.520 1.00 93.62 88 ILE A O 1
ATOM 678 N N . LYS A 1 89 ? -1.177 1.588 19.925 1.00 93.06 89 LYS A N 1
ATOM 679 C CA . LYS A 1 89 ? 0.070 1.528 19.136 1.00 93.06 89 LYS A CA 1
ATOM 680 C C . LYS A 1 89 ? 1.015 0.424 19.606 1.00 93.06 89 LYS A C 1
ATOM 682 O O . LYS A 1 89 ? 1.629 -0.238 18.777 1.00 93.06 89 LYS A O 1
ATOM 687 N N . ASN A 1 90 ? 1.107 0.219 20.918 1.00 92.25 90 ASN A N 1
ATOM 688 C CA . ASN A 1 90 ? 2.006 -0.758 21.532 1.00 92.25 90 ASN A CA 1
ATOM 689 C C . ASN A 1 90 ? 1.332 -2.112 21.806 1.00 92.25 90 ASN A C 1
ATOM 691 O O . ASN A 1 90 ? 1.827 -2.902 22.610 1.00 92.25 90 ASN A O 1
ATOM 695 N N . SER A 1 91 ? 0.198 -2.389 21.159 1.00 93.25 91 SER A N 1
ATOM 696 C CA . SER A 1 91 ? -0.480 -3.674 21.287 1.00 93.25 91 SER A CA 1
ATOM 697 C C . SER A 1 91 ? 0.402 -4.836 20.826 1.00 93.25 91 SER A C 1
ATOM 699 O O . SER A 1 91 ? 0.977 -4.797 19.744 1.00 93.25 91 SER A O 1
ATOM 701 N N . SER A 1 92 ? 0.415 -5.928 21.592 1.00 92.56 92 SER A N 1
ATOM 702 C CA . SER A 1 92 ? 1.011 -7.207 21.178 1.00 92.56 92 SER A CA 1
ATOM 703 C C . SER A 1 92 ? 0.130 -8.027 20.221 1.00 92.56 92 SER A C 1
ATOM 705 O O . SER A 1 92 ? 0.571 -9.061 19.724 1.00 92.56 92 SER A O 1
ATOM 707 N N . ILE A 1 93 ? -1.112 -7.593 19.970 1.00 94.69 93 ILE A N 1
ATOM 708 C CA . ILE A 1 93 ? -2.122 -8.335 19.197 1.00 94.69 93 ILE A CA 1
ATOM 709 C C . ILE A 1 93 ? -2.358 -7.721 17.814 1.00 94.69 93 ILE A C 1
ATOM 711 O O . ILE A 1 93 ? -2.481 -8.452 16.824 1.00 94.69 93 ILE A O 1
ATOM 715 N N . LEU A 1 94 ? -2.439 -6.388 17.742 1.00 94.38 94 LEU A N 1
ATOM 716 C CA . LEU A 1 94 ? -2.685 -5.661 16.498 1.00 94.38 94 LEU A CA 1
ATOM 717 C C . LEU A 1 94 ? -1.415 -5.619 15.642 1.00 94.38 94 LEU A C 1
ATOM 719 O O . LEU A 1 94 ? -0.331 -5.298 16.116 1.00 94.38 94 LEU A O 1
ATOM 723 N N . THR A 1 95 ? -1.555 -5.926 14.356 1.00 92.62 95 THR A N 1
ATOM 724 C CA . THR A 1 95 ? -0.455 -5.841 13.386 1.00 92.62 95 THR A CA 1
ATOM 725 C C . THR A 1 95 ? -0.278 -4.412 12.866 1.00 92.62 95 THR A C 1
ATOM 727 O O . THR A 1 95 ? -1.188 -3.588 12.960 1.00 92.62 95 THR A O 1
ATOM 730 N N . GLY A 1 96 ? 0.856 -4.118 12.221 1.00 89.69 96 GLY A N 1
ATOM 731 C CA . GLY A 1 96 ? 1.059 -2.826 11.551 1.00 89.69 96 GLY A CA 1
ATOM 732 C C . GLY A 1 96 ? -0.025 -2.507 10.510 1.00 89.69 96 GLY A C 1
ATOM 733 O O . GLY A 1 96 ? -0.453 -1.362 10.401 1.00 89.69 96 GLY A O 1
ATOM 734 N N . ASN A 1 97 ? -0.548 -3.525 9.816 1.00 89.31 97 ASN A N 1
ATOM 735 C CA . ASN A 1 97 ? -1.679 -3.360 8.901 1.00 89.31 97 ASN A CA 1
ATOM 736 C C . ASN A 1 97 ? -2.964 -2.961 9.647 1.00 89.31 97 ASN A C 1
ATOM 738 O O . ASN A 1 97 ? -3.682 -2.072 9.201 1.00 89.31 97 ASN A O 1
ATOM 742 N N . ASN A 1 98 ? -3.229 -3.560 10.814 1.00 92.25 98 ASN A N 1
ATOM 743 C CA . ASN A 1 98 ? -4.376 -3.188 11.645 1.00 92.25 98 ASN A CA 1
ATOM 744 C C . ASN A 1 98 ? -4.288 -1.725 12.105 1.00 92.25 98 ASN A C 1
ATOM 746 O O . ASN A 1 98 ? -5.273 -0.998 12.009 1.00 92.25 98 ASN A O 1
ATOM 750 N N . LEU A 1 99 ? -3.108 -1.274 12.544 1.00 92.69 99 LEU A N 1
ATOM 751 C CA . LEU A 1 99 ? -2.883 0.126 12.923 1.00 92.69 99 LEU A CA 1
ATOM 752 C C . LEU A 1 99 ? -3.037 1.071 11.722 1.00 92.69 99 LEU A C 1
ATOM 754 O O . LEU A 1 99 ? -3.617 2.146 11.855 1.00 92.69 99 LEU A O 1
ATOM 758 N N . GLY A 1 100 ? -2.580 0.647 10.540 1.00 89.31 100 GLY A N 1
ATOM 759 C CA . GLY A 1 100 ? -2.800 1.364 9.286 1.00 89.31 100 GLY A CA 1
ATOM 760 C C . GLY A 1 100 ? -4.284 1.539 8.969 1.00 89.31 100 GLY A C 1
ATOM 761 O O . GLY A 1 100 ? -4.704 2.650 8.668 1.00 89.31 100 GLY A O 1
ATOM 762 N N . LEU A 1 101 ? -5.093 0.484 9.110 1.00 88.69 101 LEU A N 1
ATOM 763 C CA . LEU A 1 101 ? -6.546 0.553 8.911 1.00 88.69 101 LEU A CA 1
ATOM 764 C C . LEU A 1 101 ? -7.219 1.511 9.900 1.00 88.69 101 LEU A C 1
ATOM 766 O O . LEU A 1 101 ? -8.037 2.335 9.494 1.00 88.69 101 LEU A O 1
ATOM 770 N N . LEU A 1 102 ? -6.840 1.450 11.180 1.00 90.81 102 LEU A N 1
ATOM 771 C CA . LEU A 1 102 ? -7.360 2.352 12.211 1.00 90.81 102 LEU A CA 1
ATOM 772 C C . LEU A 1 102 ? -7.024 3.820 11.915 1.00 90.81 102 LEU A C 1
ATOM 774 O O . LEU A 1 102 ? -7.864 4.687 12.140 1.00 90.81 102 LEU A O 1
ATOM 778 N N . ALA A 1 103 ? -5.839 4.100 11.368 1.00 90.31 103 ALA A N 1
ATOM 779 C CA . ALA A 1 103 ? -5.393 5.449 11.020 1.00 90.31 103 ALA A CA 1
ATOM 780 C C . ALA A 1 103 ? -6.156 6.090 9.843 1.00 90.31 103 ALA A C 1
ATOM 782 O O . ALA A 1 103 ? -6.046 7.301 9.643 1.00 90.31 103 ALA A O 1
ATOM 783 N N . LEU A 1 104 ? -6.905 5.308 9.053 1.00 86.25 104 LEU A N 1
ATOM 784 C CA . LEU A 1 104 ? -7.638 5.793 7.874 1.00 86.25 104 LEU A CA 1
ATOM 785 C C . LEU A 1 104 ? -8.999 6.412 8.209 1.00 86.25 104 LEU A C 1
ATOM 787 O O . LEU A 1 104 ? -9.622 6.996 7.320 1.00 86.25 104 LEU A O 1
ATOM 791 N N . VAL A 1 105 ? -9.481 6.288 9.452 1.00 85.88 105 VAL A N 1
ATOM 792 C CA . VAL A 1 105 ? -10.755 6.906 9.845 1.00 85.88 105 VAL A CA 1
ATOM 793 C C . VAL A 1 105 ? -10.651 8.424 9.798 1.00 85.88 105 VAL A C 1
ATOM 795 O O . VAL A 1 105 ? -9.593 8.988 10.058 1.00 85.88 105 VAL A O 1
ATOM 798 N N . ASN A 1 106 ? -11.756 9.093 9.473 1.00 81.69 106 ASN A N 1
ATOM 799 C CA . ASN A 1 106 ? -11.784 10.555 9.405 1.00 81.69 106 ASN A CA 1
ATOM 800 C C . ASN A 1 106 ? -11.790 11.181 10.802 1.00 81.69 106 ASN A C 1
ATOM 802 O O . ASN A 1 106 ? -11.116 12.175 11.035 1.00 81.69 106 ASN A O 1
ATOM 806 N N . ASN A 1 107 ? -12.576 10.595 11.707 1.00 83.69 107 ASN A N 1
ATOM 807 C CA . ASN A 1 107 ? -12.746 11.033 13.085 1.00 83.69 107 ASN A CA 1
ATOM 808 C C . ASN A 1 107 ? -12.852 9.799 13.983 1.00 83.69 107 ASN A C 1
ATOM 810 O O . ASN A 1 107 ? -13.301 8.741 13.536 1.00 83.69 107 ASN A O 1
ATOM 814 N N . LEU A 1 108 ? -12.462 9.957 15.245 1.00 86.56 108 LEU A N 1
ATOM 815 C CA . LEU A 1 108 ? -12.725 8.957 16.274 1.00 86.56 108 LEU A CA 1
ATOM 816 C C . LEU A 1 108 ? -14.222 8.945 16.638 1.00 86.56 108 LEU A C 1
ATOM 818 O O . LEU A 1 108 ? -14.871 9.990 16.513 1.00 86.56 108 LEU A O 1
ATOM 822 N N . PRO A 1 109 ? -14.763 7.803 17.103 1.00 87.31 109 PRO A N 1
ATOM 823 C CA . PRO A 1 109 ? -16.122 7.737 17.627 1.00 87.31 109 PRO A CA 1
ATOM 824 C C . PRO A 1 109 ? -16.330 8.757 18.747 1.00 87.31 109 PRO A C 1
ATOM 826 O O . PRO A 1 109 ? -15.460 8.957 19.597 1.00 87.31 109 PRO A O 1
ATOM 829 N N . SER A 1 110 ? -17.492 9.393 18.755 1.00 88.06 110 SER A N 1
ATOM 830 C CA . SER A 1 110 ? -17.891 10.334 19.796 1.00 88.06 110 SER A CA 1
ATOM 831 C C . SER A 1 110 ? -18.234 9.621 21.108 1.00 88.06 110 SER A C 1
ATOM 833 O O . SER A 1 110 ? -18.676 8.472 21.117 1.00 88.06 110 SER A O 1
ATOM 835 N N . ASP A 1 111 ? -18.147 10.335 22.233 1.00 84.31 111 ASP A N 1
ATOM 836 C CA . ASP A 1 111 ? -18.519 9.799 23.553 1.00 84.31 111 ASP A CA 1
ATOM 837 C C . ASP A 1 111 ? -19.957 9.258 23.607 1.00 84.31 111 ASP A C 1
ATOM 839 O O . ASP A 1 111 ? -20.267 8.362 24.394 1.00 84.31 111 ASP A O 1
ATOM 843 N N . LYS A 1 112 ? -20.860 9.808 22.784 1.00 84.00 112 LYS A N 1
ATOM 844 C CA . LYS A 1 112 ? -22.242 9.330 22.682 1.00 84.00 112 LYS A CA 1
ATOM 845 C C . LYS A 1 112 ? -22.294 7.945 22.033 1.00 84.00 112 LYS A C 1
ATOM 847 O O . LYS A 1 112 ? -22.929 7.052 22.586 1.00 84.00 112 LYS A O 1
ATOM 852 N N . GLU A 1 113 ? -21.584 7.761 20.924 1.00 84.25 113 GLU A N 1
ATOM 853 C CA . GLU A 1 113 ? -21.499 6.476 20.218 1.00 84.25 113 GLU A CA 1
ATOM 854 C C . GLU A 1 113 ? -20.820 5.409 21.086 1.00 84.25 113 GLU A C 1
ATOM 856 O O . GLU A 1 113 ? -21.274 4.268 21.117 1.00 84.25 113 GLU A O 1
ATOM 861 N N . LEU A 1 114 ? -19.794 5.778 21.862 1.00 84.50 114 LEU A N 1
ATOM 862 C CA . LEU A 1 114 ? -19.145 4.869 22.818 1.00 84.50 114 LEU A CA 1
ATOM 863 C C . LEU A 1 114 ? -20.101 4.428 23.940 1.00 84.50 114 LEU A C 1
ATOM 865 O O . LEU A 1 114 ? -20.144 3.253 24.313 1.00 84.50 114 LEU A O 1
ATOM 869 N N . LYS A 1 115 ? -20.919 5.346 24.467 1.00 80.50 115 LYS A N 1
ATOM 870 C CA . LYS A 1 115 ? -21.919 5.025 25.500 1.00 80.50 115 LYS A CA 1
ATOM 871 C C . LYS A 1 115 ? -23.033 4.128 24.977 1.00 80.50 115 LYS A C 1
ATOM 873 O O . LYS A 1 115 ? -23.446 3.218 25.684 1.00 80.50 115 LYS A O 1
ATOM 878 N N . GLU A 1 116 ? -23.507 4.362 23.761 1.00 82.12 116 GLU A N 1
ATOM 879 C CA . GLU A 1 116 ? -24.509 3.500 23.129 1.00 82.12 116 GLU A CA 1
ATOM 880 C C . GLU A 1 116 ? -23.928 2.106 22.855 1.00 82.12 116 GLU A C 1
ATOM 882 O O . GLU A 1 116 ? -24.557 1.095 23.167 1.00 82.12 116 GLU A O 1
ATOM 887 N N . PHE A 1 117 ? -22.684 2.039 22.374 1.00 81.12 117 PHE A N 1
ATOM 888 C CA . PHE A 1 117 ? -22.015 0.777 22.071 1.00 81.12 117 PHE A CA 1
ATOM 889 C C . PHE A 1 117 ? -21.698 -0.057 23.323 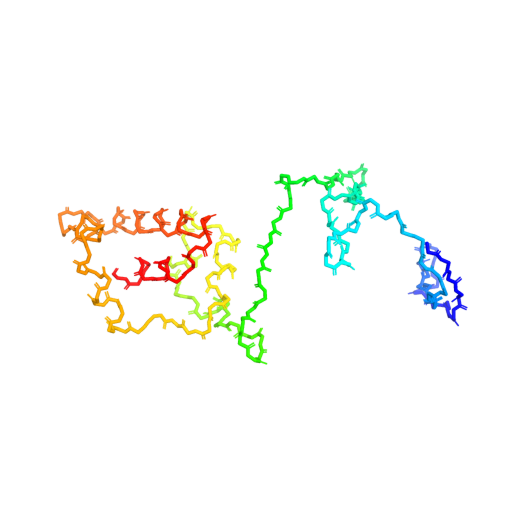1.00 81.12 117 PHE A C 1
ATOM 891 O O . PHE A 1 117 ? -21.887 -1.271 23.320 1.00 81.12 117 PHE A O 1
ATOM 898 N N . SER A 1 118 ? -21.290 0.573 24.428 1.00 76.50 118 SER A N 1
ATOM 899 C CA . SER A 1 118 ? -21.015 -0.122 25.702 1.00 76.50 118 SER A CA 1
ATOM 900 C C . SER A 1 118 ? -22.252 -0.755 26.356 1.00 76.50 118 SER A C 1
ATOM 902 O O . SER A 1 118 ? -22.113 -1.633 27.205 1.00 76.50 118 SER A O 1
ATOM 904 N N . GLN A 1 119 ? -23.463 -0.346 25.961 1.00 75.62 119 GLN A N 1
ATOM 905 C CA . GLN A 1 119 ? -24.719 -0.916 26.462 1.00 75.62 119 GLN A CA 1
ATOM 906 C C . GLN A 1 119 ? -25.183 -2.159 25.695 1.00 75.62 119 GLN A C 1
ATOM 908 O O . GLN A 1 119 ? -26.153 -2.792 26.117 1.00 75.62 119 GLN A O 1
ATOM 913 N N . THR A 1 120 ? -24.512 -2.507 24.594 1.00 78.62 120 THR A N 1
ATOM 914 C CA . THR A 1 120 ? -24.811 -3.719 23.824 1.00 78.62 120 THR A CA 1
ATOM 915 C C . THR A 1 120 ? -24.458 -4.976 24.620 1.00 78.62 120 THR A C 1
ATOM 917 O O . THR A 1 120 ? -23.517 -4.984 25.417 1.00 78.62 120 THR A O 1
ATOM 920 N N . ASP A 1 121 ? -25.216 -6.053 24.407 1.00 67.56 121 ASP A N 1
ATOM 921 C CA . ASP A 1 121 ? -25.027 -7.305 25.149 1.00 67.56 121 ASP A CA 1
ATOM 922 C C . ASP A 1 121 ? -23.633 -7.913 24.920 1.00 67.56 121 ASP A C 1
ATOM 924 O O . ASP A 1 121 ? -23.038 -8.442 25.854 1.00 67.56 121 ASP A O 1
ATOM 928 N N . GLU A 1 122 ? -23.053 -7.724 23.729 1.00 68.19 122 GLU A N 1
ATOM 929 C CA . GLU A 1 122 ? -21.687 -8.163 23.404 1.00 68.19 122 GLU A CA 1
ATOM 930 C C . GLU A 1 122 ? -20.598 -7.432 24.209 1.00 68.19 122 GLU A C 1
ATOM 932 O O . GLU A 1 122 ? -19.537 -7.999 24.469 1.00 68.19 122 GLU A O 1
ATOM 937 N N . MET A 1 123 ? -20.835 -6.180 24.617 1.00 70.19 123 MET A N 1
ATOM 938 C CA . MET A 1 123 ? -19.862 -5.393 25.383 1.00 70.19 123 MET A CA 1
ATOM 939 C C . MET A 1 123 ? -20.007 -5.580 26.892 1.00 70.19 123 MET A C 1
ATOM 941 O O . MET A 1 123 ? -19.030 -5.397 27.616 1.00 70.19 123 MET A O 1
ATOM 945 N N . ARG A 1 124 ? -21.183 -5.987 27.386 1.00 66.44 124 ARG A N 1
ATOM 946 C CA . ARG A 1 124 ? -21.400 -6.245 28.820 1.00 66.44 124 ARG A CA 1
ATOM 947 C C . ARG A 1 124 ? -20.504 -7.358 29.358 1.00 66.44 124 ARG A C 1
ATOM 949 O O . ARG A 1 124 ? -20.003 -7.222 30.469 1.00 66.44 124 ARG A O 1
ATOM 956 N N . GLU A 1 125 ? -20.238 -8.394 28.564 1.00 66.19 125 GLU A N 1
ATOM 957 C CA . GLU A 1 125 ? -19.277 -9.449 28.924 1.00 66.19 125 GLU A CA 1
ATOM 958 C C . GLU A 1 125 ? -17.826 -8.934 28.953 1.00 66.19 125 GLU A C 1
ATOM 960 O O . GLU A 1 125 ? -17.030 -9.347 29.792 1.00 66.19 125 GLU A O 1
ATOM 965 N N . LEU A 1 126 ? -17.480 -7.979 28.082 1.00 66.75 126 LEU A N 1
ATOM 966 C CA . LEU A 1 126 ? -16.139 -7.377 27.993 1.00 66.75 126 LEU A CA 1
ATOM 967 C C . LEU A 1 126 ? -15.862 -6.314 29.068 1.00 66.75 126 LEU A C 1
ATOM 969 O O . LEU A 1 126 ? -14.711 -5.924 29.289 1.00 66.75 126 LEU A O 1
ATOM 973 N N . LEU A 1 127 ? -16.920 -5.821 29.709 1.00 66.81 127 LEU A N 1
ATOM 974 C CA . LEU A 1 127 ? -16.900 -4.790 30.744 1.00 66.81 127 LEU A CA 1
ATOM 975 C C . LEU A 1 127 ? -17.023 -5.366 32.160 1.00 66.81 127 LEU A C 1
ATOM 977 O O . LEU A 1 127 ? -17.161 -4.589 33.107 1.00 66.81 127 LEU A O 1
ATOM 981 N N . ASP A 1 128 ? -16.962 -6.691 32.326 1.00 70.38 128 ASP A N 1
ATOM 982 C CA . ASP A 1 128 ? -16.994 -7.300 33.652 1.00 70.38 128 ASP A CA 1
ATOM 983 C C . ASP A 1 128 ? -15.787 -6.835 34.486 1.00 70.38 128 ASP A C 1
ATOM 985 O O . ASP A 1 128 ? -14.625 -7.124 34.191 1.00 70.38 128 ASP A O 1
ATOM 989 N N . ASN A 1 129 ? -16.082 -6.083 35.548 1.00 67.12 129 ASN A N 1
ATOM 990 C CA . ASN A 1 129 ? -15.093 -5.519 36.462 1.00 67.12 129 ASN A CA 1
ATOM 991 C C . ASN A 1 129 ? -14.399 -6.588 37.324 1.00 67.12 129 ASN A C 1
ATOM 993 O O . ASN A 1 129 ? -13.483 -6.253 38.073 1.00 67.12 129 ASN A O 1
ATOM 997 N N . SER A 1 130 ? -14.833 -7.850 37.250 1.00 69.50 130 SER A N 1
ATOM 998 C CA . SER A 1 130 ? -14.152 -8.980 37.886 1.00 69.50 130 SER A CA 1
ATOM 999 C C . SER A 1 130 ? -12.841 -9.371 37.182 1.00 69.50 130 SER A C 1
ATOM 1001 O O . SER A 1 130 ? -11.996 -10.037 37.782 1.00 69.50 130 SER A O 1
ATOM 1003 N N . ILE A 1 131 ? -12.655 -8.943 35.928 1.00 74.81 131 ILE A N 1
ATOM 1004 C CA . ILE A 1 131 ? -11.509 -9.292 35.085 1.00 74.81 131 ILE A CA 1
ATOM 1005 C C . ILE A 1 131 ? -10.357 -8.303 35.314 1.00 74.81 131 ILE A C 1
ATOM 1007 O O . ILE A 1 131 ? -10.550 -7.088 35.356 1.00 74.81 131 ILE A O 1
ATOM 1011 N N . ASP A 1 132 ? -9.133 -8.827 35.412 1.00 84.12 132 ASP A N 1
ATOM 1012 C CA . ASP A 1 132 ? -7.910 -8.025 35.488 1.00 84.12 132 ASP A CA 1
ATOM 1013 C C . ASP A 1 132 ? -7.742 -7.087 34.273 1.00 84.12 132 ASP A C 1
ATOM 1015 O O . ASP A 1 132 ? -8.087 -7.425 33.136 1.00 84.12 132 ASP A O 1
ATOM 1019 N N . ILE A 1 133 ? -7.149 -5.914 34.512 1.00 81.25 133 ILE A N 1
ATOM 1020 C CA . ILE A 1 133 ? -6.978 -4.846 33.517 1.00 81.25 133 ILE A CA 1
ATOM 1021 C C . ILE A 1 133 ? -6.211 -5.346 32.286 1.00 81.25 133 ILE A C 1
ATOM 1023 O O . ILE A 1 133 ? -6.641 -5.086 31.161 1.00 81.25 133 ILE A O 1
ATOM 1027 N N . HIS A 1 134 ? -5.126 -6.111 32.462 1.00 83.56 134 HIS A N 1
ATOM 1028 C CA . HIS A 1 134 ? -4.357 -6.628 31.327 1.00 83.56 134 HIS A CA 1
ATOM 1029 C C . HIS A 1 134 ? -5.166 -7.622 30.502 1.00 83.56 134 HIS A C 1
ATOM 1031 O O . HIS A 1 134 ? -5.125 -7.588 29.269 1.00 83.56 134 HIS A O 1
ATOM 1037 N N . THR A 1 135 ? -5.917 -8.493 31.174 1.00 84.50 135 THR A N 1
ATOM 1038 C CA . THR A 1 135 ? -6.767 -9.483 30.503 1.00 84.50 135 THR A CA 1
ATOM 1039 C C . THR A 1 135 ? -7.865 -8.787 29.702 1.00 84.50 135 THR A C 1
ATOM 1041 O O . THR A 1 135 ? -8.092 -9.124 28.540 1.00 84.50 135 THR A O 1
ATOM 1044 N N . ARG A 1 136 ? -8.481 -7.741 30.260 1.00 84.25 136 ARG A N 1
ATOM 1045 C CA . ARG A 1 136 ? -9.486 -6.935 29.560 1.00 84.25 136 ARG A CA 1
ATOM 1046 C C . ARG A 1 136 ? -8.911 -6.227 28.331 1.00 84.25 136 ARG A C 1
ATOM 1048 O O . ARG A 1 136 ? -9.525 -6.290 27.265 1.00 84.25 136 ARG A O 1
ATOM 1055 N N . THR A 1 137 ? -7.729 -5.613 28.436 1.00 86.19 137 THR A N 1
ATOM 1056 C CA . THR A 1 137 ? -7.041 -5.011 27.279 1.00 86.19 137 THR A CA 1
ATOM 1057 C C . THR A 1 137 ? -6.766 -6.063 26.198 1.00 86.19 137 THR A C 1
ATOM 1059 O O . THR A 1 137 ? -7.052 -5.834 25.022 1.00 86.19 137 THR A O 1
ATOM 1062 N N . LEU A 1 138 ? -6.301 -7.258 26.574 1.00 88.19 138 LEU A N 1
ATOM 1063 C CA . LEU A 1 138 ? -6.037 -8.341 25.622 1.00 88.19 138 LEU A CA 1
ATOM 1064 C C . LEU A 1 138 ? -7.298 -8.761 24.852 1.00 88.19 138 LEU A C 1
ATOM 1066 O O . LEU A 1 138 ? -7.256 -8.920 23.628 1.00 88.19 138 LEU A O 1
ATOM 1070 N N . ILE A 1 139 ? -8.426 -8.910 25.551 1.00 88.19 139 ILE A N 1
ATOM 1071 C CA . ILE A 1 139 ? -9.691 -9.316 24.931 1.00 88.19 139 ILE A CA 1
ATOM 1072 C C . ILE A 1 139 ? -10.196 -8.224 23.979 1.00 88.19 139 ILE A C 1
ATOM 1074 O O . ILE A 1 139 ? -10.536 -8.533 22.834 1.00 88.19 139 ILE A O 1
ATOM 1078 N N . LYS A 1 140 ? -10.169 -6.948 24.395 1.00 90.56 140 LYS A N 1
ATOM 1079 C CA . LYS A 1 140 ? -10.544 -5.813 23.532 1.00 90.56 140 LYS A CA 1
ATOM 1080 C C . LYS A 1 140 ? -9.745 -5.800 22.236 1.00 90.56 140 LYS A C 1
ATOM 1082 O O . LYS A 1 140 ? -10.317 -5.727 21.152 1.00 90.56 140 LYS A O 1
ATOM 1087 N N . HIS A 1 141 ? -8.423 -5.921 22.336 1.00 93.62 141 HIS A N 1
ATOM 1088 C CA . HIS A 1 141 ? -7.550 -5.888 21.166 1.00 93.62 141 HIS A CA 1
ATOM 1089 C C . HIS A 1 141 ? -7.753 -7.111 20.260 1.00 93.62 141 HIS A C 1
ATOM 1091 O O . HIS A 1 141 ? -7.683 -6.987 19.038 1.00 93.62 141 HIS A O 1
ATOM 1097 N N . THR A 1 142 ? -8.063 -8.277 20.833 1.00 92.50 142 THR A N 1
ATOM 1098 C CA . THR A 1 142 ? -8.377 -9.497 20.071 1.00 92.50 142 THR A CA 1
ATOM 1099 C C . THR A 1 142 ? -9.692 -9.359 19.302 1.00 92.50 142 THR A C 1
ATOM 1101 O O . THR A 1 142 ? -9.743 -9.655 18.107 1.00 92.50 142 THR A O 1
ATOM 1104 N N . LYS A 1 143 ? -10.745 -8.840 19.944 1.00 91.25 143 LYS A N 1
ATOM 1105 C CA . LYS A 1 143 ? -12.029 -8.564 19.282 1.00 91.25 143 LYS A CA 1
ATOM 1106 C C . LYS A 1 143 ? -11.873 -7.486 18.206 1.00 91.25 143 LYS A C 1
ATOM 1108 O O . LYS A 1 143 ? -12.351 -7.675 17.090 1.00 91.25 143 LYS A O 1
ATOM 1113 N N . ALA A 1 144 ? -11.145 -6.406 18.496 1.00 93.06 144 ALA A N 1
ATOM 1114 C CA . ALA A 1 144 ? -10.858 -5.352 17.525 1.00 93.06 144 ALA A CA 1
ATOM 1115 C C . ALA A 1 144 ? -10.101 -5.887 16.301 1.00 93.06 144 ALA A C 1
ATOM 1117 O O . ALA A 1 144 ? -10.439 -5.539 15.174 1.00 93.06 144 ALA A O 1
ATOM 1118 N N . LYS A 1 145 ? -9.129 -6.789 16.492 1.00 94.25 145 LYS A N 1
ATOM 1119 C CA . LYS A 1 145 ? -8.434 -7.455 15.383 1.00 94.25 145 LYS A CA 1
ATOM 1120 C C . LYS A 1 145 ? -9.401 -8.215 14.470 1.00 94.25 145 LYS A C 1
ATOM 1122 O O . LYS A 1 145 ? -9.348 -8.023 13.260 1.00 94.25 145 LYS A O 1
ATOM 1127 N N . SER A 1 146 ? -10.311 -9.005 15.041 1.00 92.50 146 SER A N 1
ATOM 1128 C CA . SER A 1 146 ? -11.323 -9.745 14.271 1.00 92.50 146 SER A CA 1
ATOM 1129 C C . SER A 1 146 ? -12.271 -8.815 13.496 1.00 92.50 146 SER A C 1
ATOM 1131 O O . SER A 1 146 ? -12.596 -9.071 12.335 1.00 92.50 146 SER A O 1
ATOM 1133 N N . LEU A 1 147 ? -12.663 -7.686 14.095 1.00 91.06 147 LEU A N 1
ATOM 1134 C CA . LEU A 1 147 ? -13.467 -6.662 13.419 1.00 91.06 147 LEU A CA 1
ATOM 1135 C C . LEU A 1 147 ? -12.705 -6.009 12.255 1.00 91.06 147 LEU A C 1
ATOM 1137 O O . LEU A 1 147 ? -13.267 -5.803 11.183 1.00 91.06 147 LEU A O 1
ATOM 1141 N N . LEU A 1 148 ? -11.406 -5.749 12.417 1.00 90.81 148 LEU A N 1
ATOM 1142 C CA . LEU A 1 148 ? -10.568 -5.204 11.345 1.00 90.81 148 LEU A CA 1
ATOM 1143 C C . LEU A 1 148 ? -10.369 -6.198 10.196 1.00 90.81 148 LEU A C 1
ATOM 1145 O O . LEU A 1 148 ? -10.374 -5.792 9.037 1.00 90.81 148 LEU A O 1
ATOM 1149 N N . GLU A 1 149 ? -10.232 -7.489 10.496 1.00 88.25 149 GLU A N 1
ATOM 1150 C CA . GLU A 1 149 ? -10.115 -8.554 9.488 1.00 88.25 149 GLU A CA 1
ATOM 1151 C C . GLU A 1 149 ? -11.408 -8.742 8.680 1.00 88.25 149 GLU A C 1
ATOM 1153 O O . GLU A 1 149 ? -11.354 -9.119 7.511 1.00 88.25 149 GLU A O 1
ATOM 1158 N N . THR A 1 150 ? -12.562 -8.409 9.264 1.00 87.12 150 THR A N 1
ATOM 1159 C CA . THR A 1 150 ? -13.865 -8.392 8.574 1.00 87.12 150 THR A CA 1
ATOM 1160 C C . THR A 1 150 ? -14.193 -7.041 7.922 1.00 87.12 150 THR A C 1
ATOM 1162 O O . THR A 1 150 ? -15.240 -6.896 7.294 1.00 87.12 150 THR A O 1
ATOM 1165 N N . GLY A 1 151 ? -13.292 -6.054 8.020 1.00 84.88 151 GLY A N 1
ATOM 1166 C CA . GLY A 1 151 ? -13.432 -4.730 7.406 1.00 84.88 151 GLY A CA 1
ATOM 1167 C C . GLY A 1 151 ? -14.266 -3.726 8.211 1.00 84.88 151 GLY A C 1
ATOM 1168 O O . GLY A 1 151 ? -14.497 -2.612 7.738 1.00 84.88 151 GLY A O 1
ATOM 1169 N N . ASN A 1 152 ? -14.691 -4.070 9.428 1.00 88.12 152 ASN A N 1
ATOM 1170 C CA . ASN A 1 152 ? -15.493 -3.200 10.283 1.00 88.12 152 ASN A CA 1
ATOM 1171 C C . ASN A 1 152 ? -14.611 -2.326 11.198 1.00 88.12 152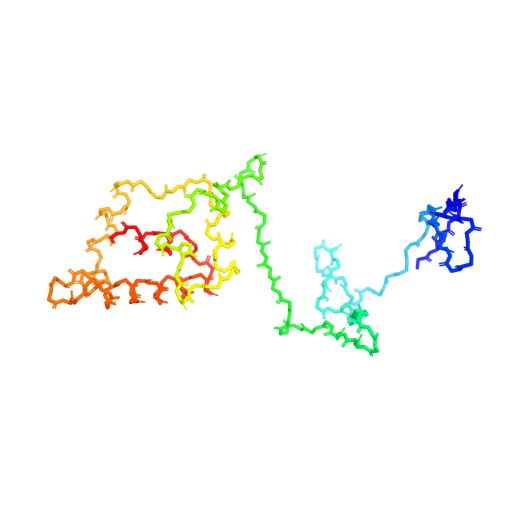 ASN A C 1
ATOM 1173 O O . ASN A 1 152 ? -14.451 -2.568 12.396 1.00 88.12 152 ASN A O 1
ATOM 1177 N N . VAL A 1 153 ? -13.992 -1.303 10.601 1.00 88.94 153 VAL A N 1
ATOM 1178 C CA . VAL A 1 153 ? -13.025 -0.414 11.277 1.00 88.94 153 VAL A CA 1
ATOM 1179 C C . VAL A 1 153 ? -13.680 0.481 12.333 1.00 88.94 153 VAL A C 1
ATOM 1181 O O . VAL A 1 153 ? -13.062 0.788 13.351 1.00 88.94 153 VAL A O 1
ATOM 1184 N N . GLU A 1 154 ? -14.924 0.903 12.109 1.00 88.56 154 GLU A N 1
ATOM 1185 C CA . GLU A 1 154 ? -15.630 1.806 13.022 1.00 88.56 154 GLU A CA 1
ATOM 1186 C C . GLU A 1 154 ? -15.938 1.122 14.359 1.00 88.56 154 GLU A C 1
ATOM 1188 O O . GLU A 1 154 ? -15.639 1.665 15.424 1.00 88.56 154 GLU A O 1
ATOM 1193 N N . ASP A 1 155 ? -16.449 -0.109 14.313 1.00 88.75 155 ASP A N 1
ATOM 1194 C CA . ASP A 1 155 ? -16.740 -0.869 15.527 1.00 88.75 155 ASP A CA 1
ATOM 1195 C C . ASP A 1 155 ? -15.459 -1.322 16.233 1.00 88.75 155 ASP A C 1
ATOM 1197 O O . ASP A 1 155 ? -15.413 -1.355 17.463 1.00 88.75 155 ASP A O 1
ATOM 1201 N N . ALA A 1 156 ? -14.377 -1.579 15.488 1.00 92.00 156 ALA A N 1
ATOM 1202 C CA . ALA A 1 156 ? -13.069 -1.834 16.087 1.00 92.00 156 ALA A CA 1
ATOM 1203 C C . ALA A 1 156 ? -12.599 -0.653 16.956 1.00 92.00 156 ALA A C 1
ATOM 1205 O O . ALA A 1 156 ? -12.109 -0.869 18.064 1.00 92.00 156 ALA A O 1
ATOM 1206 N N . TRP A 1 157 ? -12.800 0.590 16.503 1.00 92.62 157 TRP A N 1
ATOM 1207 C CA . TRP A 1 157 ? -12.511 1.777 17.313 1.00 92.62 157 TRP A CA 1
ATOM 1208 C C . TRP A 1 157 ? -13.391 1.866 18.560 1.00 92.62 157 TRP A C 1
ATOM 1210 O O . TRP A 1 157 ? -12.880 2.179 19.635 1.00 92.62 157 TRP A O 1
ATOM 1220 N N . LYS A 1 158 ? -14.687 1.551 18.450 1.00 90.56 158 LYS A N 1
ATOM 1221 C CA . LYS A 1 158 ? -15.602 1.562 19.604 1.00 90.56 158 LYS A CA 1
ATOM 1222 C C . LYS A 1 158 ? -15.179 0.545 20.668 1.00 90.56 158 LYS A C 1
ATOM 1224 O O . LYS A 1 158 ? -15.133 0.890 21.843 1.00 90.56 158 LYS A O 1
ATOM 1229 N N . VAL A 1 159 ? -14.791 -0.671 20.270 1.00 90.12 159 VAL A N 1
ATOM 1230 C CA . VAL A 1 159 ? -14.291 -1.712 21.193 1.00 90.12 159 VAL A CA 1
ATOM 1231 C C . VAL A 1 159 ? -13.006 -1.283 21.907 1.00 90.12 159 VAL A C 1
ATOM 1233 O O . VAL A 1 159 ? -12.832 -1.576 23.089 1.00 90.12 159 VAL A O 1
ATOM 1236 N N . LEU A 1 160 ? -12.095 -0.610 21.199 1.00 90.38 160 LEU A N 1
ATOM 1237 C CA . LEU A 1 160 ? -10.810 -0.185 21.763 1.00 90.38 160 LEU A CA 1
ATOM 1238 C C . LEU A 1 160 ? -10.948 0.982 22.751 1.00 90.38 160 LEU A C 1
ATOM 1240 O O . LEU A 1 160 ? -10.149 1.073 23.679 1.00 90.38 160 LEU A O 1
ATOM 1244 N N . LEU A 1 161 ? -11.934 1.863 22.552 1.00 88.00 161 LEU A N 1
ATOM 1245 C CA . LEU A 1 161 ? -12.104 3.093 23.337 1.00 88.00 161 LEU A CA 1
ATOM 1246 C C . LEU A 1 161 ? -13.120 2.988 24.491 1.00 88.00 161 LEU A C 1
ATOM 1248 O O . LEU A 1 161 ? -13.112 3.859 25.359 1.00 88.00 161 LEU A O 1
ATOM 1252 N N . VAL A 1 162 ? -13.983 1.964 24.507 1.00 81.38 162 VAL A N 1
ATOM 1253 C CA . VAL A 1 162 ? -14.955 1.683 25.594 1.00 81.38 162 VAL A CA 1
ATOM 1254 C C . VAL A 1 162 ? -14.292 1.137 26.853 1.00 81.38 162 VAL A C 1
ATOM 1256 O O . VAL A 1 162 ? -13.348 0.334 26.731 1.00 81.38 162 VAL A O 1
#

InterPro domains:
  IPR012349 FMN-binding split barrel [G3DSA:2.30.110.10] (1-76)

Sequence (162 aa):
MECLVKDVVTLGNSAGSGNLIIAEVKRLHINEDIINENGKIEPQRLDLVARLGGDWYCRIVPENLFKIDKPKNSTGLGIGFDAIPTEIKNSSILTGNNLGLLALVNNLPSDKELKEFSQTDEMRELLDNSIDIHTRTLIKHTKAKSLLETGNVEDAWKVLLV

Organism: NCBI:txid1768011

Foldseek 3Di:
DDWAFDDWAFQDDDPPTDIDTDTHDPDDDDDCVQADPVRDGNPQPPQDKADDPDRDIDTDHPVPDDDDDQQPDPVSFFQALVNDDPLLVPDPQADPVLSVNLRSHNDQDDPVRLVVLCPDPVNVVLPPPVDDPVVSQNVLSNVLNVCVVVVNNRVSRSSNPD